Protein AF-A0AAV5KZH0-F1 (afdb_monomer_lite)

Secondary structure (DSSP, 8-state):
----PPPGGGGGG----TT-SHHHHHHHHHHHHHHHHHHHHHHHTTT--------SSHHHHHHHHHHHTT-TTHHHHHHTT-

InterPro domains:
  IPR000850 Adenylate kinase/UMP-CMP kinase [PR00094] (17-32)
  IPR000850 Adenylate kinase/UMP-CMP kinase [PR00094] (34-48)
  IPR027417 P-loop containing nucleoside triphosphate hydrolase [G3DSA:3.40.50.300] (4-73)

pLDDT: mean 88.81, std 13.68, range [42.16, 98.56]

Organism: NCBI:txid152421

Sequence (82 aa):
MAPLLPPSHCMSKLITRADDTEDVVKERLLIYNEKSQPVEEYYRSQEKLMEFDLPGGIPESWPKLLEALSLDDFEERRSAAA

Foldseek 3Di:
DDDDDDPPVCNVVDDDDPQNDPVNVVVVVVVCCVVCVVVQVVCVVVVNDDD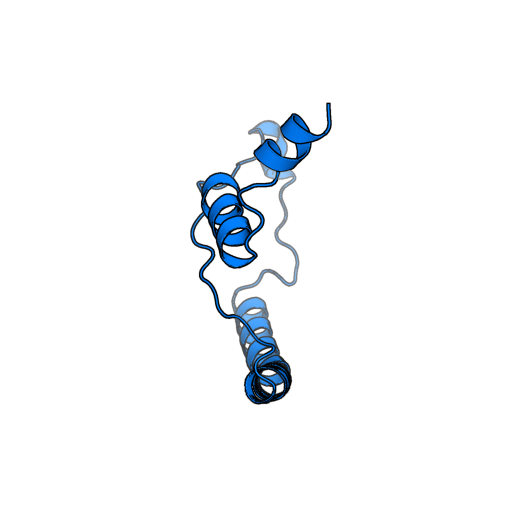FDQDDDCVRRVCRVCVSVVNNCVVVVVVVVD

Structure (mmCIF, N/CA/C/O backbone):
data_AF-A0AAV5KZH0-F1
#
_entry.id   AF-A0AAV5KZH0-F1
#
loop_
_atom_site.group_PDB
_atom_site.id
_atom_site.type_symbol
_atom_site.label_atom_id
_atom_site.label_alt_id
_atom_site.label_comp_id
_atom_site.label_asym_id
_atom_site.label_entity_id
_atom_site.label_seq_id
_atom_site.pdbx_PDB_ins_code
_atom_site.Cartn_x
_atom_site.Cartn_y
_atom_site.Cartn_z
_atom_site.occupancy
_atom_site.B_iso_or_equiv
_atom_site.auth_seq_id
_atom_site.auth_comp_id
_atom_site.auth_asym_id
_atom_site.auth_atom_id
_atom_site.pdbx_PDB_model_num
ATOM 1 N N . MET A 1 1 ? 8.064 11.209 -3.448 1.00 67.50 1 MET A N 1
ATOM 2 C CA . MET A 1 1 ? 9.512 10.886 -3.456 1.00 67.50 1 MET A CA 1
ATOM 3 C C . MET A 1 1 ? 9.941 10.628 -4.892 1.00 67.50 1 MET A C 1
ATOM 5 O O . MET A 1 1 ? 9.180 10.003 -5.618 1.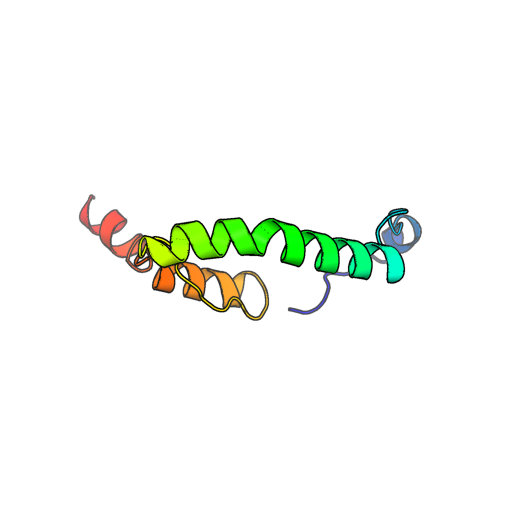00 67.50 1 MET A O 1
ATOM 9 N N . ALA A 1 2 ? 11.098 11.140 -5.321 1.00 75.94 2 ALA A N 1
ATOM 10 C CA . ALA A 1 2 ? 11.609 10.846 -6.661 1.00 75.94 2 ALA A CA 1
ATOM 11 C C . ALA A 1 2 ? 12.021 9.362 -6.768 1.00 75.94 2 ALA A C 1
ATOM 13 O O . ALA A 1 2 ? 12.485 8.804 -5.769 1.00 75.94 2 ALA A O 1
ATOM 14 N N . PRO A 1 3 ? 11.876 8.717 -7.940 1.00 79.62 3 PRO A N 1
ATOM 15 C CA . PRO A 1 3 ? 12.342 7.350 -8.139 1.00 79.62 3 PRO A CA 1
ATOM 16 C C . PRO A 1 3 ? 13.846 7.239 -7.873 1.00 79.62 3 PRO A C 1
ATOM 18 O O . PRO A 1 3 ? 14.632 8.054 -8.359 1.00 79.62 3 PRO A O 1
ATOM 21 N N . LEU A 1 4 ? 14.255 6.212 -7.128 1.00 84.31 4 LEU A N 1
ATOM 22 C CA . LEU A 1 4 ? 15.668 5.885 -6.962 1.00 84.31 4 LEU A CA 1
ATOM 23 C C . LEU A 1 4 ? 16.130 5.103 -8.193 1.00 84.31 4 LEU A C 1
ATOM 25 O O . LEU A 1 4 ? 15.841 3.915 -8.331 1.00 84.31 4 LEU A O 1
ATOM 29 N N . LEU A 1 5 ? 16.820 5.781 -9.107 1.00 88.25 5 LEU A N 1
ATOM 30 C CA . LEU A 1 5 ? 17.429 5.127 -10.262 1.00 88.25 5 LEU A CA 1
ATOM 31 C C . LEU A 1 5 ? 18.662 4.325 -9.819 1.00 88.25 5 LEU A C 1
ATOM 33 O O . LEU A 1 5 ? 19.409 4.783 -8.948 1.00 88.25 5 LEU A O 1
ATOM 37 N N . PRO A 1 6 ? 18.913 3.143 -10.404 1.00 92.50 6 PRO A N 1
ATOM 38 C CA . PRO A 1 6 ? 20.134 2.411 -10.114 1.00 92.50 6 PRO A CA 1
ATOM 39 C C . PRO A 1 6 ? 21.354 3.138 -10.712 1.00 92.50 6 PRO A C 1
ATOM 41 O O . PRO A 1 6 ? 21.211 3.998 -11.587 1.00 92.50 6 PRO A O 1
ATOM 44 N N . PRO A 1 7 ? 22.581 2.764 -10.307 1.00 94.94 7 PRO A N 1
ATOM 45 C CA . PRO A 1 7 ? 23.797 3.225 -10.969 1.00 94.94 7 PRO A CA 1
ATOM 46 C C . PRO A 1 7 ? 23.752 2.987 -12.487 1.00 94.94 7 PRO A C 1
ATOM 48 O O . PRO A 1 7 ? 23.234 1.968 -12.943 1.00 94.94 7 PRO A O 1
ATOM 51 N N . SER A 1 8 ? 24.355 3.882 -13.275 1.00 94.75 8 SER A N 1
ATOM 52 C CA . SER A 1 8 ? 24.294 3.848 -14.749 1.00 94.75 8 SER A CA 1
ATOM 53 C C . SER A 1 8 ? 24.715 2.504 -15.357 1.00 94.75 8 SER A C 1
ATOM 55 O O . SER A 1 8 ? 24.045 1.983 -16.244 1.00 94.75 8 SER A O 1
ATOM 57 N N . HIS A 1 9 ? 25.775 1.890 -14.828 1.00 95.19 9 HIS A N 1
ATOM 58 C CA . HIS A 1 9 ? 26.278 0.582 -15.266 1.00 95.19 9 HIS A CA 1
ATOM 59 C C . HIS A 1 9 ? 25.354 -0.602 -14.911 1.00 95.19 9 HIS A C 1
ATOM 61 O O . HIS A 1 9 ? 25.575 -1.719 -15.376 1.00 95.19 9 HIS A O 1
ATOM 67 N N . CYS A 1 10 ? 24.327 -0.378 -14.088 1.00 94.81 10 CYS A N 1
ATOM 68 C CA . CYS A 1 10 ? 23.307 -1.359 -13.724 1.00 94.81 10 CYS A CA 1
ATOM 69 C C . CYS A 1 10 ? 21.981 -1.153 -14.468 1.00 94.81 10 CYS A C 1
ATOM 71 O O . CYS A 1 10 ? 21.115 -2.017 -14.369 1.00 94.81 10 CYS A O 1
ATOM 73 N N . MET A 1 11 ? 21.816 -0.064 -15.229 1.00 93.56 11 MET A N 1
ATOM 74 C CA . MET A 1 11 ? 20.562 0.242 -15.934 1.00 93.56 11 MET A CA 1
ATOM 75 C C . MET A 1 11 ? 20.118 -0.887 -16.871 1.00 93.56 11 MET A C 1
ATOM 77 O O . MET A 1 11 ? 18.938 -1.211 -16.915 1.00 93.56 11 MET A O 1
ATOM 81 N N . SER A 1 12 ? 21.056 -1.538 -17.566 1.00 94.19 12 SER A N 1
ATOM 82 C CA . SER A 1 12 ? 20.767 -2.652 -18.484 1.00 94.19 12 SER A CA 1
ATOM 83 C C . SER A 1 12 ? 20.269 -3.926 -17.796 1.00 94.19 12 SER A C 1
ATOM 85 O O . SER A 1 12 ? 19.782 -4.828 -18.470 1.00 94.19 12 SER A O 1
ATOM 87 N N . LYS A 1 13 ? 20.404 -4.020 -16.468 1.00 94.69 13 LYS A N 1
ATOM 88 C CA . LYS A 1 13 ? 19.917 -5.151 -15.670 1.00 94.69 13 LYS A CA 1
ATOM 89 C C . LYS A 1 13 ? 18.469 -4.963 -15.219 1.00 94.69 13 LYS A C 1
ATOM 91 O O . LYS A 1 13 ? 17.887 -5.907 -14.690 1.00 94.69 13 LYS A O 1
ATOM 96 N N . LEU A 1 14 ? 17.910 -3.759 -15.366 1.00 93.31 14 LEU A N 1
ATOM 97 C CA . LEU A 1 14 ? 16.515 -3.510 -15.038 1.00 93.31 14 LEU A CA 1
ATOM 98 C C . LEU A 1 14 ? 15.616 -4.269 -16.007 1.00 93.31 14 LEU A C 1
ATOM 100 O O . LEU A 1 14 ? 15.804 -4.227 -17.221 1.00 93.31 14 LEU A O 1
ATOM 104 N N . ILE A 1 15 ? 14.612 -4.924 -15.443 1.00 94.44 15 ILE A N 1
ATOM 105 C CA . ILE A 1 15 ? 13.542 -5.571 -16.186 1.00 94.44 15 ILE A CA 1
ATOM 106 C C . ILE A 1 15 ? 12.210 -5.077 -15.639 1.00 94.44 15 ILE A C 1
ATOM 108 O O . ILE A 1 15 ? 12.085 -4.791 -14.447 1.00 94.44 15 ILE A O 1
ATOM 112 N N . THR A 1 16 ? 11.214 -5.017 -16.508 1.00 93.75 16 THR A N 1
ATOM 113 C CA . THR A 1 16 ? 9.815 -4.898 -16.106 1.00 93.75 16 THR A CA 1
ATOM 114 C C . THR A 1 16 ? 9.271 -6.311 -15.964 1.00 93.75 16 THR A C 1
ATOM 116 O O . THR A 1 16 ? 9.502 -7.149 -16.842 1.00 93.75 16 THR A O 1
ATOM 119 N N . ARG A 1 17 ? 8.599 -6.620 -14.852 1.00 96.81 17 ARG A N 1
ATOM 120 C CA . ARG A 1 17 ? 8.000 -7.948 -14.688 1.00 96.81 17 ARG A CA 1
ATOM 121 C C . ARG A 1 17 ? 6.867 -8.118 -15.697 1.00 96.81 17 ARG A C 1
ATOM 123 O O . ARG A 1 17 ? 6.268 -7.142 -16.141 1.00 96.81 17 ARG A O 1
ATOM 130 N N . ALA A 1 18 ? 6.561 -9.363 -16.055 1.00 96.75 18 ALA A N 1
ATOM 131 C CA . ALA A 1 18 ? 5.524 -9.658 -17.047 1.00 96.75 18 ALA A CA 1
ATOM 132 C C . ALA A 1 18 ? 4.130 -9.134 -16.641 1.00 96.75 18 ALA A C 1
ATOM 134 O O . ALA A 1 18 ? 3.292 -8.879 -17.500 1.00 96.75 18 ALA A O 1
ATOM 135 N N . ASP A 1 19 ? 3.890 -8.963 -15.340 1.00 96.81 19 ASP A N 1
ATOM 136 C CA . ASP A 1 19 ? 2.634 -8.502 -14.757 1.00 96.81 19 ASP A CA 1
ATOM 137 C C . ASP A 1 19 ? 2.594 -6.991 -14.457 1.00 96.81 19 ASP A C 1
ATOM 139 O O . ASP A 1 19 ? 1.553 -6.492 -14.037 1.00 96.81 19 ASP A O 1
ATOM 143 N N . ASP A 1 20 ? 3.682 -6.254 -14.699 1.00 97.06 20 ASP A N 1
ATOM 144 C CA . ASP A 1 20 ? 3.761 -4.794 -14.521 1.00 97.06 20 ASP A CA 1
ATOM 145 C C . ASP A 1 20 ? 3.285 -4.032 -15.786 1.00 97.06 20 ASP A C 1
ATOM 147 O O . ASP A 1 20 ? 3.742 -2.925 -16.076 1.00 97.06 20 ASP A O 1
ATOM 151 N N . THR A 1 21 ? 2.380 -4.622 -16.575 1.00 97.62 21 THR A N 1
ATOM 152 C CA . THR A 1 21 ? 1.733 -3.934 -17.706 1.00 97.62 21 THR A CA 1
ATOM 153 C C . THR A 1 21 ? 0.523 -3.142 -17.224 1.00 97.62 21 THR A C 1
ATOM 155 O O . THR A 1 21 ? -0.136 -3.526 -16.259 1.00 97.62 21 THR A O 1
ATOM 158 N N . GLU A 1 22 ? 0.205 -2.037 -17.899 1.00 97.94 22 GLU A N 1
ATOM 159 C CA . GLU A 1 22 ? -0.903 -1.164 -17.496 1.00 97.94 22 GLU A CA 1
ATOM 160 C C . GLU A 1 22 ? -2.240 -1.916 -17.407 1.00 97.94 22 GLU A C 1
ATOM 162 O O . GLU A 1 22 ? -2.963 -1.756 -16.425 1.00 97.94 22 GLU A O 1
ATOM 167 N N . ASP A 1 23 ? -2.534 -2.780 -18.382 1.00 98.31 23 ASP A N 1
ATOM 168 C CA . ASP A 1 23 ? -3.765 -3.576 -18.408 1.00 98.31 23 ASP A CA 1
ATOM 169 C C . ASP A 1 23 ? -3.851 -4.528 -17.208 1.00 98.31 23 ASP A C 1
ATOM 171 O O . ASP A 1 23 ? -4.880 -4.595 -16.535 1.00 98.31 23 ASP A O 1
ATOM 175 N N . VAL A 1 24 ? -2.749 -5.212 -16.874 1.00 98.25 24 VAL A N 1
ATOM 176 C CA . VAL A 1 24 ? -2.697 -6.121 -15.718 1.00 98.25 24 VAL A CA 1
ATOM 177 C C . VAL A 1 24 ? -2.805 -5.351 -14.401 1.00 98.25 24 VAL A C 1
ATOM 179 O O . VAL A 1 24 ? -3.462 -5.815 -13.468 1.00 98.25 24 VAL A O 1
ATOM 182 N N . VAL A 1 25 ? -2.188 -4.172 -14.300 1.00 98.31 25 VAL A N 1
ATOM 183 C CA . VAL A 1 25 ? -2.274 -3.324 -13.103 1.00 98.31 25 VAL A CA 1
ATOM 184 C C . VAL A 1 25 ? -3.696 -2.793 -12.910 1.00 98.31 25 VAL A C 1
ATOM 186 O O . VAL A 1 25 ? -4.208 -2.839 -11.792 1.00 98.31 25 VAL A O 1
ATOM 189 N N . LYS A 1 26 ? -4.364 -2.342 -13.978 1.00 98.44 26 LYS A N 1
ATOM 190 C CA . LYS A 1 26 ? -5.762 -1.882 -13.931 1.00 98.44 26 LYS A CA 1
ATOM 191 C C . LYS A 1 26 ? -6.707 -2.987 -13.475 1.00 98.44 26 LYS A C 1
ATOM 193 O O . LYS A 1 26 ? -7.491 -2.768 -12.554 1.00 98.44 26 LYS A O 1
ATOM 198 N N . GLU A 1 27 ? -6.587 -4.173 -14.067 1.00 98.56 27 GLU A N 1
ATOM 199 C CA . GLU A 1 27 ? -7.409 -5.327 -13.699 1.00 98.56 27 GLU A CA 1
ATOM 200 C C . GLU A 1 27 ? -7.172 -5.740 -12.239 1.00 98.56 27 GLU A C 1
ATOM 202 O O . GLU A 1 27 ? -8.115 -5.979 -11.487 1.00 98.56 27 GLU A O 1
ATOM 207 N N . ARG A 1 28 ? -5.911 -5.737 -11.786 1.00 98.44 28 ARG A N 1
ATOM 208 C CA . ARG A 1 28 ? -5.555 -6.028 -10.390 1.00 98.44 28 ARG A CA 1
ATOM 209 C C . ARG A 1 28 ? -6.216 -5.063 -9.411 1.00 98.44 28 ARG A C 1
ATOM 211 O O . ARG A 1 28 ? -6.700 -5.509 -8.375 1.00 98.44 28 ARG A O 1
ATOM 218 N N . LEU A 1 29 ? -6.224 -3.766 -9.719 1.00 98.50 29 LEU A N 1
ATOM 219 C CA . LEU A 1 29 ? -6.860 -2.751 -8.877 1.00 98.50 29 LEU A CA 1
ATOM 220 C C . LEU A 1 29 ? -8.386 -2.904 -8.860 1.00 98.50 29 LEU A C 1
ATOM 222 O O . LEU A 1 29 ? -8.988 -2.789 -7.796 1.00 98.50 29 LEU A O 1
ATOM 226 N N . LEU A 1 30 ? -9.004 -3.210 -10.006 1.00 98.50 30 LEU A N 1
ATOM 227 C CA . LEU A 1 30 ? -10.441 -3.480 -10.094 1.00 98.50 30 LEU A CA 1
ATOM 228 C C . LEU A 1 30 ? -10.827 -4.674 -9.217 1.00 98.50 30 LEU A C 1
ATOM 230 O O . LEU A 1 30 ? -11.697 -4.543 -8.357 1.00 98.50 30 LEU A O 1
ATOM 234 N N . ILE A 1 31 ? -10.137 -5.806 -9.385 1.00 98.56 31 ILE A N 1
ATOM 235 C CA . ILE A 1 31 ? -10.381 -7.019 -8.599 1.00 98.56 31 ILE A CA 1
ATOM 236 C C . ILE A 1 31 ? -10.128 -6.755 -7.114 1.00 98.56 31 ILE A C 1
ATOM 238 O O . ILE A 1 31 ? -10.931 -7.173 -6.285 1.00 98.56 31 ILE A O 1
ATOM 242 N N . TYR A 1 32 ? -9.037 -6.067 -6.757 1.00 98.44 32 TYR A N 1
ATOM 243 C CA . TYR A 1 32 ? -8.748 -5.725 -5.364 1.00 98.44 32 TYR A CA 1
ATOM 244 C C . TYR A 1 32 ? -9.915 -4.964 -4.732 1.00 98.44 32 TYR A C 1
ATOM 246 O O . TYR A 1 32 ? -10.416 -5.412 -3.708 1.00 98.44 32 TYR A O 1
ATOM 254 N N . ASN A 1 33 ? -10.393 -3.896 -5.381 1.00 98.19 33 ASN A N 1
ATOM 255 C CA . ASN A 1 33 ? -11.508 -3.094 -4.878 1.00 98.19 33 ASN A CA 1
ATOM 256 C C . ASN A 1 33 ? -12.797 -3.922 -4.747 1.00 98.19 33 ASN A C 1
ATOM 258 O O . ASN A 1 33 ? -13.452 -3.873 -3.711 1.00 98.19 33 ASN A O 1
ATOM 262 N N . GLU A 1 34 ? -13.146 -4.727 -5.758 1.00 98.50 34 GLU A N 1
ATOM 263 C CA . GLU A 1 34 ? -14.343 -5.582 -5.719 1.00 98.50 34 GLU A CA 1
ATOM 264 C C . GLU A 1 34 ? -14.281 -6.600 -4.567 1.00 98.50 34 GLU A C 1
ATOM 266 O O . GLU A 1 34 ? -15.284 -6.876 -3.908 1.00 98.50 34 GLU A O 1
ATOM 271 N N . LYS A 1 35 ? -13.101 -7.179 -4.315 1.00 98.38 35 LYS A N 1
ATOM 272 C CA . LYS A 1 35 ? -12.921 -8.212 -3.287 1.00 98.38 35 LYS A CA 1
ATOM 273 C C . LYS A 1 35 ? -12.712 -7.635 -1.886 1.00 98.38 35 LYS A C 1
ATOM 275 O O . LYS A 1 35 ? -13.125 -8.285 -0.926 1.00 98.38 35 LYS A O 1
ATOM 280 N N . SER A 1 36 ? -12.089 -6.463 -1.747 1.00 98.25 36 SER A N 1
ATOM 281 C CA . SER A 1 36 ? -11.841 -5.828 -0.447 1.00 98.25 36 SER A CA 1
ATOM 282 C C . SER A 1 36 ? -13.084 -5.130 0.094 1.00 98.25 36 SER A C 1
ATOM 284 O O . SER A 1 36 ? -13.330 -5.211 1.297 1.00 98.25 36 SER A O 1
ATOM 286 N N . GLN A 1 37 ? -13.920 -4.547 -0.773 1.00 98.19 37 GLN A N 1
ATOM 287 C CA . GLN A 1 37 ? -15.115 -3.798 -0.382 1.00 98.19 37 GLN A CA 1
ATOM 288 C C . GLN A 1 37 ? -16.013 -4.518 0.649 1.00 98.19 37 GLN A C 1
ATOM 290 O O . GLN A 1 37 ? -16.276 -3.927 1.698 1.00 98.19 37 GLN A O 1
ATOM 295 N N . PRO A 1 38 ? -16.466 -5.776 0.451 1.00 98.44 38 PRO A N 1
ATOM 296 C CA . PRO A 1 38 ? -17.329 -6.436 1.436 1.00 98.44 38 PRO A CA 1
ATOM 297 C C . PRO A 1 38 ? -16.630 -6.680 2.785 1.00 98.44 38 PRO A C 1
ATOM 299 O O . PRO A 1 38 ? -17.279 -6.697 3.832 1.00 98.44 38 PRO A O 1
ATOM 302 N N . VAL A 1 39 ? -15.305 -6.858 2.785 1.00 98.25 39 VAL A N 1
ATOM 303 C CA . VAL A 1 39 ? -14.511 -7.034 4.011 1.00 98.25 39 VAL A CA 1
ATOM 304 C C . VAL A 1 39 ? -14.358 -5.701 4.744 1.00 98.25 39 VAL A C 1
ATOM 306 O O . VAL A 1 39 ? -14.521 -5.642 5.964 1.00 98.25 39 VAL A O 1
ATOM 309 N N . GLU A 1 40 ? -14.093 -4.624 4.010 1.00 98.12 40 GLU A N 1
ATOM 310 C CA . GLU A 1 40 ? -14.050 -3.268 4.553 1.00 98.12 40 GLU A CA 1
ATOM 311 C C . GLU A 1 40 ? -15.398 -2.875 5.164 1.00 98.12 40 GLU A C 1
ATOM 313 O O . GLU A 1 40 ? -15.441 -2.420 6.303 1.00 98.12 40 GLU A O 1
ATOM 318 N N . GLU A 1 41 ? -16.511 -3.111 4.461 1.00 98.25 41 GLU A N 1
ATOM 319 C CA . GLU A 1 41 ? -17.868 -2.860 4.964 1.00 98.25 41 GLU A CA 1
ATOM 320 C C . GLU A 1 41 ? -18.159 -3.632 6.255 1.00 98.25 41 GLU A C 1
ATOM 322 O O . GLU A 1 41 ? -18.698 -3.061 7.208 1.00 98.25 41 GLU A O 1
ATOM 327 N N . TYR A 1 42 ? -17.735 -4.898 6.331 1.00 98.50 42 TYR A N 1
ATOM 328 C CA . TYR A 1 42 ? -17.872 -5.702 7.541 1.00 98.50 42 TYR A CA 1
ATOM 329 C C . TYR A 1 42 ? -17.164 -5.059 8.744 1.00 98.50 42 TYR A C 1
ATOM 331 O O . TYR A 1 42 ? -17.791 -4.874 9.789 1.00 98.50 42 TYR A O 1
ATOM 339 N N . TYR A 1 43 ? -15.896 -4.658 8.621 1.00 98.44 43 TYR A N 1
ATOM 340 C CA . TYR A 1 43 ? -15.170 -4.030 9.735 1.00 98.44 43 TYR A CA 1
ATOM 341 C C . TYR A 1 43 ? -15.611 -2.593 10.021 1.00 98.44 43 TYR A C 1
ATOM 343 O O . TYR A 1 43 ? -15.628 -2.184 11.185 1.00 98.44 43 TYR A O 1
ATOM 351 N N . ARG A 1 44 ? -16.028 -1.848 8.992 1.00 98.00 44 ARG A N 1
ATOM 352 C CA . ARG A 1 44 ? -16.608 -0.508 9.133 1.00 98.00 44 ARG A CA 1
ATOM 353 C C . ARG A 1 44 ? -17.880 -0.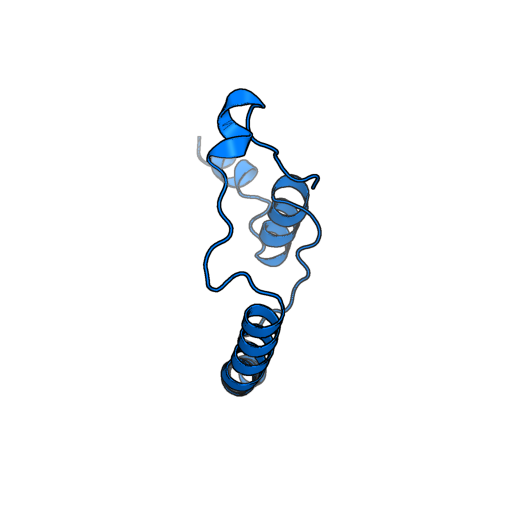556 9.976 1.00 98.00 44 ARG A C 1
ATOM 355 O O . ARG A 1 44 ? -18.022 0.243 10.893 1.00 98.00 44 ARG A O 1
ATOM 362 N N . SER A 1 45 ? -18.748 -1.549 9.749 1.00 98.00 45 SER A N 1
ATOM 363 C CA . SER A 1 45 ? -19.972 -1.752 10.545 1.00 98.00 45 SER A CA 1
ATOM 364 C C . SER A 1 45 ? -19.714 -2.076 12.024 1.00 98.00 45 SER A C 1
ATOM 366 O O . SER A 1 45 ? -20.607 -1.924 12.852 1.00 98.00 45 SER A O 1
ATOM 368 N N . GLN A 1 46 ? -18.496 -2.514 12.362 1.00 98.25 46 GLN A N 1
ATOM 369 C CA . GLN A 1 46 ? -18.063 -2.817 13.729 1.00 98.25 46 GLN A CA 1
ATOM 370 C C . GLN A 1 46 ? -17.258 -1.686 14.379 1.00 98.25 46 GLN A C 1
ATOM 372 O O . GLN A 1 46 ? -16.721 -1.906 15.462 1.00 98.25 46 GLN A O 1
ATOM 377 N N . GLU A 1 47 ? -17.110 -0.535 13.714 1.00 97.38 47 GLU A N 1
ATOM 378 C CA . GLU A 1 47 ? -16.240 0.568 14.158 1.00 97.38 47 GLU A CA 1
ATOM 379 C C . GLU A 1 47 ? -14.770 0.132 14.349 1.00 97.38 47 GLU A C 1
ATOM 381 O O . GLU A 1 47 ? -14.041 0.654 15.187 1.00 97.38 47 GLU A O 1
ATOM 386 N N . LYS A 1 48 ? -14.320 -0.856 13.561 1.00 96.88 48 LYS A N 1
ATOM 387 C CA . LYS A 1 48 ? -12.953 -1.413 13.606 1.00 96.88 48 LYS A CA 1
ATOM 388 C C . LYS A 1 48 ? -12.094 -1.046 12.398 1.00 96.88 48 LYS A C 1
ATOM 390 O O . LYS A 1 48 ? -10.966 -1.522 12.294 1.00 96.88 48 LYS A O 1
ATOM 395 N N . LEU A 1 49 ? -12.627 -0.253 11.474 1.00 96.81 49 LEU A N 1
ATOM 396 C CA . LEU A 1 49 ? -11.904 0.228 10.302 1.00 96.81 49 LEU A CA 1
ATOM 397 C C . LEU A 1 49 ? -11.546 1.703 10.495 1.00 96.81 49 LEU A C 1
ATOM 399 O O . LEU A 1 49 ? -12.424 2.515 10.778 1.00 96.81 49 LEU A O 1
ATOM 403 N N . MET A 1 50 ? -10.269 2.032 10.316 1.00 94.19 50 MET A N 1
ATOM 404 C CA . MET A 1 50 ? -9.757 3.400 10.305 1.00 94.19 50 MET A CA 1
ATOM 405 C C . MET A 1 50 ? -9.201 3.701 8.915 1.00 94.19 50 MET A C 1
ATOM 407 O O . MET A 1 50 ? -8.342 2.972 8.422 1.00 94.19 50 MET A O 1
ATOM 411 N N . GLU A 1 51 ? -9.690 4.773 8.300 1.00 92.81 51 GLU A N 1
ATOM 412 C CA . GLU A 1 51 ? -9.201 5.277 7.016 1.00 92.81 51 GLU A CA 1
ATOM 413 C C . GLU A 1 51 ? -8.260 6.462 7.274 1.00 92.81 51 GLU A C 1
ATOM 415 O O . GLU A 1 51 ? -8.555 7.331 8.094 1.00 92.81 51 GLU A O 1
ATOM 420 N N . PHE A 1 52 ? -7.108 6.480 6.607 1.00 91.44 52 PHE A N 1
ATOM 421 C CA . PHE A 1 52 ? -6.106 7.536 6.735 1.00 91.44 52 PHE A CA 1
ATOM 422 C C . PHE A 1 52 ? -5.284 7.639 5.446 1.00 91.44 52 PHE A C 1
ATOM 424 O O . PHE A 1 52 ? -5.053 6.642 4.759 1.00 91.44 52 PHE A O 1
ATOM 431 N N . ASP A 1 53 ? -4.817 8.845 5.132 1.00 88.38 53 ASP A N 1
ATOM 432 C CA . ASP A 1 53 ? -4.048 9.105 3.918 1.00 88.38 53 ASP A CA 1
ATOM 433 C C . ASP A 1 53 ? -2.541 8.955 4.151 1.00 88.38 53 ASP A C 1
ATOM 435 O O . ASP A 1 53 ? -1.963 9.562 5.057 1.00 88.38 53 ASP A O 1
ATOM 439 N N . LEU A 1 54 ? -1.876 8.225 3.253 1.00 87.12 54 LEU A N 1
ATOM 440 C CA . LEU A 1 54 ? -0.416 8.103 3.208 1.00 87.12 54 LEU A CA 1
ATOM 441 C C . LEU A 1 54 ? 0.166 8.710 1.925 1.00 87.12 54 LEU A C 1
ATOM 443 O O . LEU A 1 54 ? 0.568 7.981 1.015 1.00 87.12 54 LEU A O 1
ATOM 447 N N . PRO A 1 55 ? 0.243 10.046 1.820 1.00 83.50 55 PRO A N 1
ATOM 448 C CA . PRO A 1 55 ? 0.882 10.686 0.682 1.00 83.50 55 PRO A CA 1
ATOM 449 C C . PRO A 1 55 ? 2.409 10.580 0.776 1.00 83.50 55 PRO A C 1
ATOM 451 O O . PRO A 1 55 ? 2.994 10.546 1.863 1.00 83.50 55 PRO A O 1
ATOM 454 N N . GLY A 1 56 ? 3.058 10.580 -0.388 1.00 86.00 56 GLY A N 1
ATOM 455 C CA . GLY A 1 56 ? 4.504 10.737 -0.498 1.00 86.00 56 GLY A CA 1
ATOM 456 C C . GLY A 1 56 ? 5.296 9.432 -0.427 1.00 86.00 56 GLY A C 1
ATOM 457 O O . GLY A 1 56 ? 4.913 8.413 -0.991 1.00 86.00 56 GLY A O 1
ATOM 458 N N . GLY A 1 57 ? 6.497 9.514 0.146 1.00 86.81 57 GLY A N 1
ATOM 459 C CA . GLY A 1 57 ? 7.351 8.354 0.421 1.00 86.81 57 GLY A CA 1
ATOM 460 C C . GLY A 1 57 ? 7.518 8.154 1.923 1.00 86.81 57 GLY A C 1
ATOM 461 O O . GLY A 1 57 ? 7.023 8.958 2.704 1.00 86.81 57 GLY A O 1
ATOM 462 N N . ILE A 1 58 ? 8.292 7.141 2.321 1.00 88.50 58 ILE A N 1
ATOM 463 C CA . ILE A 1 58 ? 8.487 6.755 3.733 1.00 88.50 58 ILE A CA 1
ATOM 464 C C . ILE A 1 58 ? 8.714 7.955 4.676 1.00 88.50 58 ILE A C 1
ATOM 466 O O . ILE A 1 58 ? 8.021 8.013 5.685 1.00 88.50 58 ILE A O 1
ATOM 470 N N . PRO A 1 59 ? 9.584 8.944 4.374 1.00 88.44 59 PRO A N 1
ATOM 471 C CA . PRO A 1 59 ? 9.809 10.069 5.287 1.00 88.44 59 PRO A CA 1
ATOM 472 C C . PRO A 1 59 ? 8.570 10.935 5.558 1.00 88.44 59 PRO A C 1
ATOM 474 O O . PRO A 1 59 ? 8.482 11.549 6.613 1.00 8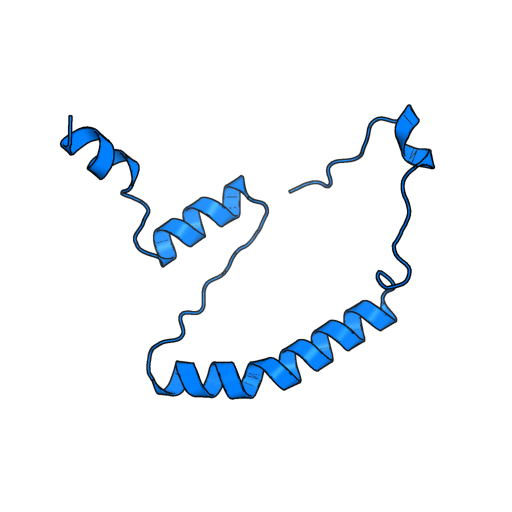8.44 59 PRO A O 1
ATOM 477 N N . GLU A 1 60 ? 7.628 10.997 4.614 1.00 88.69 60 GLU A N 1
ATOM 478 C CA . GLU A 1 60 ? 6.387 11.768 4.744 1.00 88.69 60 GLU A CA 1
ATOM 479 C C . GLU A 1 60 ? 5.245 10.914 5.303 1.00 88.69 60 GLU A C 1
ATOM 481 O O . GLU A 1 60 ? 4.474 11.371 6.145 1.00 88.69 60 GLU A O 1
ATOM 486 N N . SER A 1 61 ? 5.130 9.672 4.834 1.00 90.62 61 SER A N 1
ATOM 487 C CA . SER A 1 61 ? 4.021 8.786 5.181 1.00 90.62 61 SER A CA 1
ATOM 488 C C . SER A 1 61 ? 4.195 8.152 6.566 1.00 90.62 61 SER A C 1
ATOM 490 O O . SER A 1 61 ? 3.212 7.928 7.265 1.00 90.62 61 SER A O 1
ATOM 492 N N . TRP A 1 62 ? 5.432 7.869 6.990 1.00 90.62 62 TRP A N 1
ATOM 493 C CA . TRP A 1 62 ? 5.695 7.170 8.251 1.00 90.62 62 TRP A CA 1
ATOM 494 C C . TRP A 1 62 ? 5.230 7.946 9.493 1.00 90.62 62 TRP A C 1
ATOM 496 O O . TRP A 1 62 ? 4.513 7.355 10.299 1.00 90.62 62 TRP A O 1
ATOM 506 N N . PRO A 1 63 ? 5.528 9.253 9.649 1.00 90.31 63 PRO A N 1
ATOM 507 C CA . PRO A 1 63 ? 5.027 10.016 10.792 1.00 90.31 63 PRO A CA 1
ATOM 508 C C . PRO A 1 63 ? 3.494 10.070 10.845 1.00 90.31 63 PRO A C 1
ATOM 510 O O . PRO A 1 63 ? 2.922 9.873 11.910 1.00 90.31 63 PRO A O 1
ATOM 513 N N . LYS A 1 64 ? 2.831 10.243 9.691 1.00 90.75 64 LYS A N 1
ATOM 514 C CA . LYS A 1 64 ? 1.359 10.280 9.584 1.00 90.75 64 LYS A CA 1
ATOM 515 C C . LYS A 1 64 ? 0.716 8.961 10.013 1.00 90.75 64 LYS A C 1
ATOM 517 O O . LYS A 1 64 ? -0.313 8.964 10.679 1.00 90.75 64 LYS A O 1
ATOM 522 N N . LEU A 1 65 ? 1.334 7.830 9.659 1.00 91.38 65 LEU A N 1
ATOM 523 C CA . LEU A 1 65 ? 0.887 6.516 10.123 1.00 91.38 65 LEU A CA 1
ATOM 524 C C . LEU A 1 65 ? 1.016 6.383 11.646 1.00 91.38 65 LEU A C 1
ATOM 526 O O . LEU A 1 65 ? 0.108 5.862 12.286 1.00 91.38 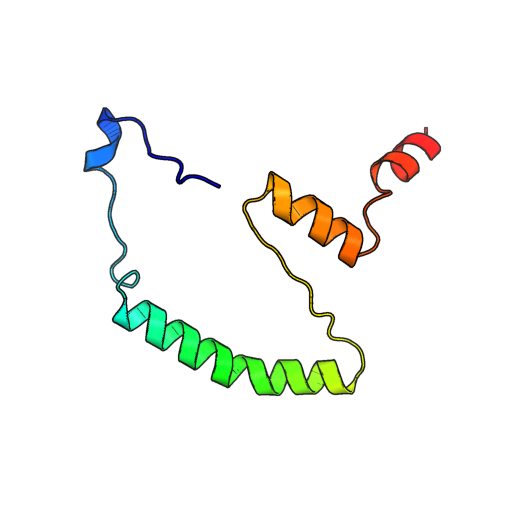65 LEU A O 1
ATOM 530 N N . LEU A 1 66 ? 2.139 6.822 12.224 1.00 92.31 66 LEU A N 1
ATOM 531 C CA . LEU A 1 66 ? 2.339 6.753 13.673 1.00 92.31 66 LEU A CA 1
ATOM 532 C C . LEU A 1 66 ? 1.324 7.617 14.421 1.00 92.31 66 LEU A C 1
ATOM 534 O O . LEU A 1 66 ? 0.738 7.135 15.382 1.00 92.31 66 LEU A O 1
ATOM 538 N N . GLU A 1 67 ? 1.070 8.833 13.945 1.00 90.69 67 GLU A N 1
ATOM 539 C CA . GLU A 1 67 ? 0.039 9.725 14.482 1.00 90.69 67 GLU A CA 1
ATOM 540 C C . GLU A 1 67 ? -1.355 9.077 14.414 1.00 90.69 67 GLU A C 1
ATOM 542 O O . GLU A 1 67 ? -2.051 8.994 15.426 1.00 90.69 67 GLU A O 1
ATOM 547 N N . ALA A 1 68 ? -1.737 8.517 13.257 1.00 91.56 68 ALA A N 1
ATOM 548 C CA . ALA A 1 68 ? -3.021 7.827 13.085 1.00 91.56 68 ALA A CA 1
ATOM 549 C C . ALA A 1 68 ? -3.192 6.641 14.054 1.00 91.56 68 ALA A C 1
ATOM 551 O O . ALA A 1 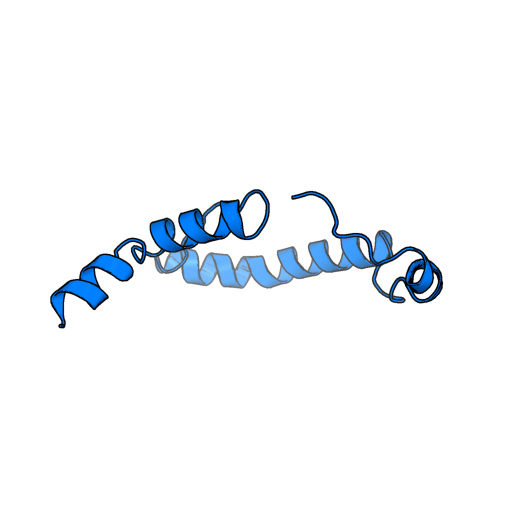68 ? -4.295 6.361 14.520 1.00 91.56 68 ALA A O 1
ATOM 552 N N . LEU A 1 69 ? -2.094 5.959 14.389 1.00 91.44 69 LEU A N 1
ATOM 553 C CA . LEU A 1 69 ? -2.075 4.848 15.341 1.00 91.44 69 LEU A CA 1
ATOM 554 C C . LEU A 1 69 ? -1.837 5.283 16.799 1.00 91.44 69 LEU A C 1
ATOM 556 O O . LEU A 1 69 ? -1.806 4.419 17.677 1.00 91.44 69 LEU A O 1
ATOM 560 N N . SER A 1 70 ? -1.660 6.582 17.070 1.00 90.75 70 SER A N 1
ATOM 561 C CA . SER A 1 70 ? -1.279 7.123 18.387 1.00 90.75 70 SER A CA 1
ATOM 562 C C . SER A 1 70 ? 0.009 6.493 18.945 1.00 90.75 70 SER A C 1
ATOM 564 O O . SER A 1 70 ? 0.092 6.074 20.105 1.00 90.75 70 SER A O 1
ATOM 566 N N . LEU A 1 71 ? 1.008 6.357 18.070 1.00 90.75 71 LEU A N 1
ATOM 567 C CA . LEU A 1 71 ? 2.333 5.787 18.332 1.00 90.75 71 LEU A CA 1
ATOM 568 C C . LEU A 1 71 ? 3.466 6.816 18.191 1.00 90.75 71 LEU A C 1
ATOM 570 O O . LEU A 1 71 ? 4.638 6.443 18.216 1.00 90.75 71 LEU A O 1
ATOM 574 N N . ASP A 1 72 ? 3.140 8.091 18.030 1.00 78.75 72 ASP A N 1
ATOM 575 C CA . ASP A 1 72 ? 4.070 9.209 17.881 1.00 78.75 72 ASP A CA 1
ATOM 576 C C . ASP A 1 72 ? 4.928 9.470 19.139 1.00 78.75 72 ASP A C 1
ATOM 578 O O . ASP A 1 72 ? 6.076 9.894 19.016 1.00 78.75 72 ASP A O 1
ATOM 582 N N . ASP A 1 73 ? 4.468 9.049 20.323 1.00 71.62 73 ASP A N 1
ATOM 583 C CA . ASP A 1 73 ? 5.198 9.161 21.603 1.00 71.62 73 ASP A CA 1
ATOM 584 C C . ASP A 1 73 ? 6.263 8.062 21.848 1.00 71.62 73 ASP A C 1
ATOM 586 O O . ASP A 1 73 ? 6.753 7.883 22.973 1.00 71.62 73 ASP A O 1
ATOM 590 N N . PHE A 1 74 ? 6.608 7.240 20.849 1.00 60.19 74 PHE A N 1
ATOM 591 C CA . PHE A 1 74 ? 7.437 6.042 21.077 1.00 60.19 74 PHE A CA 1
ATOM 592 C C . PHE A 1 74 ? 8.848 6.351 21.621 1.00 60.19 74 PHE A C 1
ATOM 594 O O . PHE A 1 74 ? 9.429 5.507 22.310 1.00 60.19 74 PHE A O 1
ATOM 601 N N . GLU A 1 75 ? 9.400 7.540 21.350 1.00 58.34 75 GLU A N 1
ATOM 602 C CA . GLU A 1 75 ? 10.693 7.979 21.903 1.00 58.34 75 GLU A CA 1
ATOM 603 C C . GLU A 1 75 ? 10.595 8.518 23.340 1.00 58.34 75 GLU A C 1
ATOM 605 O O . GLU A 1 75 ? 11.489 8.253 24.154 1.00 58.34 75 GLU A O 1
ATOM 610 N N . GLU A 1 76 ? 9.496 9.186 23.707 1.00 57.94 76 GLU A N 1
ATOM 611 C CA . GLU A 1 76 ? 9.279 9.659 25.082 1.00 57.94 76 GLU A CA 1
ATOM 612 C C . GLU A 1 76 ? 9.113 8.484 26.053 1.00 57.94 76 GLU A C 1
ATOM 614 O O . GLU A 1 76 ? 9.757 8.438 27.106 1.00 57.94 76 GLU A O 1
ATOM 619 N N . ARG A 1 77 ? 8.337 7.460 25.668 1.00 57.53 77 ARG A N 1
ATOM 620 C CA . ARG A 1 77 ? 8.138 6.254 26.497 1.00 57.53 77 ARG A CA 1
ATOM 621 C C . ARG A 1 77 ? 9.409 5.425 26.680 1.00 57.53 77 ARG A C 1
ATOM 623 O O . ARG A 1 77 ? 9.548 4.756 27.701 1.00 57.53 77 ARG A O 1
ATOM 630 N N . ARG A 1 78 ? 10.338 5.456 25.716 1.00 55.81 78 ARG A N 1
ATOM 631 C CA . ARG A 1 78 ? 11.631 4.758 25.824 1.00 55.81 78 ARG A CA 1
ATOM 632 C C . ARG A 1 78 ? 12.603 5.488 26.755 1.00 55.81 78 ARG A C 1
ATOM 634 O O . ARG A 1 78 ? 13.385 4.834 27.436 1.00 55.81 78 ARG A O 1
ATOM 641 N N . SER A 1 79 ? 12.527 6.817 26.799 1.00 52.41 79 SER A N 1
ATOM 642 C CA . SER A 1 79 ? 13.386 7.669 27.633 1.00 52.41 79 SER A CA 1
ATOM 643 C C . SER A 1 79 ? 12.934 7.718 29.097 1.00 52.41 79 SER A C 1
ATOM 645 O O . SER A 1 79 ? 13.764 7.843 29.988 1.00 52.41 79 SER A O 1
ATOM 647 N N . ALA A 1 80 ? 11.634 7.558 29.363 1.00 52.97 80 ALA A N 1
ATOM 648 C CA . ALA A 1 80 ? 11.079 7.485 30.719 1.00 52.97 80 ALA A CA 1
ATOM 649 C C . ALA A 1 80 ? 11.308 6.132 31.431 1.00 52.97 80 ALA A C 1
ATOM 651 O O . ALA A 1 80 ? 10.972 5.993 32.606 1.00 52.97 80 ALA A O 1
ATOM 652 N N . ALA A 1 81 ? 11.843 5.129 30.726 1.00 51.53 81 ALA A N 1
ATOM 653 C CA . ALA A 1 81 ? 12.101 3.782 31.243 1.00 51.53 81 ALA A CA 1
ATOM 654 C C . ALA A 1 81 ? 13.591 3.507 31.557 1.00 51.53 81 ALA A C 1
ATOM 656 O O . ALA A 1 81 ? 13.949 2.348 31.778 1.00 51.53 81 ALA A O 1
ATOM 657 N N . ALA A 1 82 ? 14.442 4.543 31.550 1.00 42.16 82 ALA A N 1
ATOM 658 C CA . ALA A 1 82 ? 15.877 4.477 31.848 1.00 42.16 82 ALA A CA 1
ATOM 659 C C . ALA A 1 82 ? 16.219 5.097 33.211 1.00 42.16 82 ALA A C 1
ATOM 661 O O . ALA A 1 82 ? 15.624 6.144 33.552 1.00 42.16 82 ALA A O 1
#

Radius of gyration: 19.54 Å; chains: 1; bounding box: 46×21×50 Å